Protein AF-A0A7Y2E5R9-F1 (afdb_monomer_lite)

pLDDT: mean 81.27, std 13.36, range [43.34, 92.69]

Structure (mmCIF, N/CA/C/O backbone):
data_AF-A0A7Y2E5R9-F1
#
_entry.id   AF-A0A7Y2E5R9-F1
#
loop_
_atom_site.group_PDB
_atom_site.id
_atom_site.type_symbol
_atom_site.label_atom_id
_atom_site.label_alt_id
_atom_site.label_comp_id
_atom_site.label_asym_id
_atom_site.label_entity_id
_atom_site.label_seq_id
_atom_site.pdbx_PDB_ins_code
_atom_site.Cartn_x
_atom_site.Cartn_y
_atom_site.Cartn_z
_atom_site.occupancy
_atom_site.B_iso_or_equiv
_atom_site.auth_seq_id
_atom_site.auth_comp_id
_atom_site.auth_asym_id
_atom_site.auth_atom_id
_atom_site.pdbx_PDB_model_num
ATOM 1 N N . MET A 1 1 ? 3.317 -0.500 -7.712 1.00 86.38 1 MET A N 1
ATOM 2 C CA . MET A 1 1 ? 4.027 -0.964 -6.499 1.00 86.38 1 MET A CA 1
ATOM 3 C C . MET A 1 1 ? 3.153 -1.985 -5.814 1.00 86.38 1 MET A C 1
ATOM 5 O O . MET A 1 1 ? 1.947 -1.787 -5.777 1.00 86.38 1 MET A O 1
ATOM 9 N N . ILE A 1 2 ? 3.752 -3.037 -5.267 1.00 89.00 2 ILE A N 1
ATOM 10 C CA . ILE A 1 2 ? 3.054 -4.032 -4.454 1.00 89.00 2 ILE A CA 1
ATOM 11 C C . ILE A 1 2 ? 3.619 -3.948 -3.041 1.00 89.00 2 ILE A C 1
ATOM 13 O O . ILE A 1 2 ? 4.835 -4.065 -2.864 1.00 89.00 2 ILE A O 1
ATOM 17 N N . ALA A 1 3 ? 2.758 -3.760 -2.045 1.00 88.56 3 ALA A N 1
ATOM 18 C CA . ALA A 1 3 ? 3.108 -3.924 -0.641 1.00 88.56 3 ALA A CA 1
ATOM 19 C C . ALA A 1 3 ? 2.323 -5.087 -0.037 1.00 88.56 3 ALA A C 1
ATOM 21 O O . ALA A 1 3 ? 1.116 -5.200 -0.232 1.00 88.56 3 ALA A O 1
ATOM 22 N N . THR A 1 4 ? 3.018 -5.932 0.716 1.00 90.44 4 THR A N 1
ATOM 23 C CA . THR A 1 4 ? 2.426 -7.050 1.454 1.00 90.44 4 THR A CA 1
ATOM 24 C C . THR A 1 4 ? 2.688 -6.875 2.938 1.00 90.44 4 THR A C 1
ATOM 26 O O . THR A 1 4 ? 3.820 -6.563 3.334 1.00 90.44 4 THR A O 1
ATOM 29 N N . GLY A 1 5 ? 1.681 -7.108 3.766 1.00 89.75 5 GLY A N 1
ATOM 30 C CA . GLY A 1 5 ? 1.764 -6.797 5.182 1.00 89.75 5 GLY A CA 1
ATOM 31 C C . GLY A 1 5 ? 0.535 -7.198 5.981 1.00 89.75 5 GLY A C 1
ATOM 32 O O . GLY A 1 5 ? -0.532 -7.450 5.429 1.00 89.75 5 GLY A O 1
ATOM 33 N N . VAL A 1 6 ? 0.698 -7.220 7.299 1.00 88.81 6 VAL A N 1
ATOM 34 C CA . VAL A 1 6 ? -0.377 -7.546 8.239 1.00 88.81 6 VAL A CA 1
ATOM 35 C C . VAL A 1 6 ? -1.142 -6.277 8.582 1.00 88.81 6 VAL A C 1
ATOM 37 O O . VAL A 1 6 ? -0.544 -5.234 8.844 1.00 88.81 6 VAL A O 1
ATOM 40 N N . GLY A 1 7 ? -2.471 -6.366 8.598 1.00 86.12 7 GLY A N 1
ATOM 41 C CA . GLY A 1 7 ? -3.347 -5.219 8.860 1.00 86.12 7 GLY A CA 1
ATOM 42 C C . GLY A 1 7 ? -3.763 -4.454 7.601 1.00 86.12 7 GLY A C 1
ATOM 43 O O . GLY A 1 7 ? -4.546 -3.511 7.694 1.00 86.12 7 GLY A O 1
ATOM 44 N N . ILE A 1 8 ? -3.315 -4.891 6.419 1.00 90.19 8 ILE A N 1
ATOM 45 C CA . ILE A 1 8 ? -3.835 -4.403 5.140 1.00 90.19 8 ILE A CA 1
ATOM 46 C C . ILE A 1 8 ? -5.273 -4.915 4.991 1.00 90.19 8 ILE A C 1
ATOM 48 O O . ILE A 1 8 ? -5.523 -6.105 4.832 1.00 90.19 8 ILE A O 1
ATOM 52 N N . ASN A 1 9 ? -6.234 -4.003 5.090 1.00 89.19 9 ASN A N 1
ATOM 53 C CA . ASN A 1 9 ? -7.662 -4.281 4.977 1.00 89.19 9 ASN A CA 1
ATOM 54 C C . ASN A 1 9 ? -8.366 -3.147 4.216 1.00 89.19 9 ASN A C 1
ATOM 56 O O . ASN A 1 9 ? -7.748 -2.143 3.857 1.00 89.19 9 ASN A O 1
ATOM 60 N N . GLU A 1 10 ? -9.673 -3.283 3.993 1.00 89.69 10 GLU A N 1
ATOM 61 C CA . GLU A 1 10 ? -10.465 -2.283 3.262 1.00 89.69 10 GLU A CA 1
ATOM 62 C C . GLU A 1 10 ? -10.398 -0.881 3.897 1.00 89.69 10 GLU A C 1
ATOM 64 O O . GLU A 1 10 ? -10.387 0.122 3.183 1.00 89.69 10 GLU A O 1
ATOM 69 N N . GLY A 1 11 ? -10.293 -0.795 5.228 1.00 90.12 11 GLY A N 1
ATOM 70 C CA . GLY A 1 11 ? -10.158 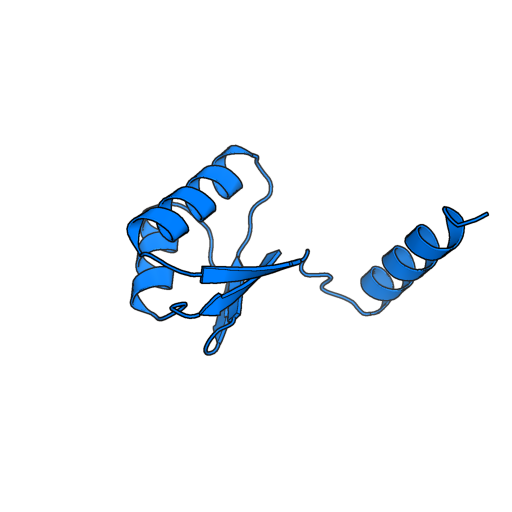0.471 5.953 1.00 90.12 11 GLY A CA 1
ATOM 71 C C . GLY A 1 11 ? -8.826 1.170 5.678 1.00 90.12 11 GLY A C 1
ATOM 72 O O . GLY A 1 11 ? -8.798 2.373 5.422 1.00 90.12 11 GLY A O 1
ATOM 73 N N . PHE A 1 12 ? -7.730 0.413 5.653 1.00 91.19 12 PHE A N 1
ATOM 74 C CA . PHE A 1 12 ? -6.416 0.921 5.257 1.00 91.19 12 PHE A CA 1
ATOM 75 C C . PHE A 1 12 ? -6.401 1.380 3.790 1.00 91.19 12 PHE A C 1
ATOM 77 O O . PHE A 1 12 ? -5.901 2.460 3.478 1.00 91.19 12 PHE A O 1
ATOM 84 N N . VAL A 1 13 ? -7.014 0.613 2.885 1.00 91.94 13 VAL A N 1
ATOM 85 C CA . VAL A 1 13 ? -7.126 0.984 1.464 1.00 91.94 13 VAL A CA 1
ATOM 86 C C . VAL A 1 13 ? -7.936 2.269 1.279 1.00 91.94 13 VAL A C 1
ATOM 88 O O . VAL A 1 13 ? -7.558 3.133 0.486 1.00 91.94 13 VAL A O 1
ATOM 91 N N . ALA A 1 14 ? -9.031 2.434 2.022 1.00 92.00 14 ALA A N 1
ATOM 92 C CA . ALA A 1 14 ? -9.817 3.663 2.004 1.00 92.00 14 ALA A CA 1
ATOM 93 C C . ALA A 1 14 ? -9.011 4.871 2.517 1.00 92.00 14 ALA A C 1
ATOM 95 O O . ALA A 1 14 ? -9.098 5.962 1.943 1.00 92.00 14 ALA A O 1
ATOM 96 N N . ALA A 1 15 ? -8.188 4.679 3.551 1.00 92.44 15 ALA A N 1
ATOM 97 C CA . ALA A 1 15 ? -7.302 5.714 4.073 1.00 92.44 15 ALA A CA 1
ATOM 98 C C . ALA A 1 15 ? -6.220 6.118 3.059 1.00 92.44 15 ALA A C 1
ATOM 100 O O . ALA A 1 15 ? -6.006 7.311 2.845 1.00 92.44 15 ALA A O 1
ATOM 101 N N . LEU A 1 16 ? -5.616 5.153 2.354 1.00 91.44 16 LEU A N 1
ATOM 102 C CA . LEU A 1 16 ? -4.667 5.421 1.266 1.00 91.44 16 LEU A CA 1
ATOM 103 C C . LEU A 1 16 ? -5.296 6.279 0.161 1.00 91.44 16 LEU A C 1
ATOM 105 O O . LEU A 1 16 ? -4.734 7.309 -0.211 1.00 91.44 16 LEU A O 1
ATOM 109 N N . LYS A 1 17 ? -6.497 5.911 -0.303 1.00 91.44 17 LYS A N 1
ATOM 110 C CA . LYS A 1 17 ? -7.235 6.689 -1.313 1.00 91.44 17 LYS A CA 1
ATOM 111 C C . LYS A 1 17 ? -7.550 8.106 -0.828 1.00 91.44 17 LYS A C 1
ATOM 113 O O . LYS A 1 17 ? -7.427 9.061 -1.589 1.00 91.44 17 LYS A O 1
ATOM 118 N N . THR A 1 18 ? -7.907 8.257 0.447 1.00 92.12 18 THR A N 1
ATOM 119 C CA . THR A 1 18 ? -8.186 9.564 1.069 1.00 92.12 18 THR A CA 1
ATOM 120 C C . THR A 1 18 ? -6.928 10.427 1.182 1.00 92.12 18 THR A C 1
ATOM 122 O O . THR A 1 18 ? -6.994 11.643 1.017 1.00 92.12 18 THR A O 1
ATOM 125 N N . ALA A 1 19 ? -5.769 9.806 1.406 1.00 88.56 19 ALA A N 1
ATOM 126 C CA . ALA A 1 19 ? -4.467 10.465 1.433 1.00 88.56 19 ALA A CA 1
ATOM 127 C C . ALA A 1 19 ? -3.927 10.824 0.034 1.00 88.56 19 ALA A C 1
ATOM 129 O O . ALA A 1 19 ? -2.836 11.385 -0.068 1.00 88.56 19 ALA A O 1
ATOM 130 N N . GLY A 1 20 ? -4.676 10.521 -1.034 1.00 88.56 20 GLY A N 1
ATOM 131 C CA . GLY A 1 20 ? -4.286 10.796 -2.417 1.00 88.56 20 GLY A CA 1
ATOM 132 C C . GLY A 1 20 ? -3.351 9.748 -3.024 1.00 88.56 20 GLY A C 1
ATOM 133 O O . GLY A 1 20 ? -2.753 10.012 -4.061 1.00 88.56 20 GLY A O 1
ATOM 134 N N . VAL A 1 21 ? -3.214 8.575 -2.396 1.00 89.00 21 VAL A N 1
ATOM 135 C CA . VAL A 1 21 ? -2.470 7.444 -2.961 1.00 89.00 21 VAL A CA 1
ATOM 136 C C . VAL A 1 21 ? -3.398 6.660 -3.883 1.00 89.00 21 VAL A C 1
ATOM 138 O O . VAL A 1 21 ? -4.464 6.192 -3.472 1.00 89.00 21 VAL A O 1
ATOM 141 N N . GLU A 1 22 ? -2.991 6.492 -5.137 1.00 90.31 22 GLU A N 1
ATOM 142 C CA . GLU A 1 22 ? -3.772 5.749 -6.119 1.00 90.31 22 GLU A CA 1
ATOM 143 C C . GLU A 1 22 ? -3.598 4.239 -5.903 1.00 90.31 22 GLU A C 1
ATOM 145 O O . GLU A 1 22 ? -2.517 3.685 -6.090 1.00 90.31 22 GLU A O 1
ATOM 150 N N . VAL A 1 23 ? -4.668 3.564 -5.476 1.00 90.44 23 VAL A N 1
ATOM 151 C CA . VAL A 1 23 ? -4.687 2.109 -5.248 1.00 90.44 23 VAL A CA 1
ATOM 152 C C . VAL A 1 23 ? -5.355 1.424 -6.437 1.00 90.44 23 VAL A C 1
ATOM 154 O O . VAL A 1 23 ? -6.532 1.673 -6.703 1.00 90.44 23 VAL A O 1
ATOM 157 N N . ALA A 1 24 ? -4.606 0.559 -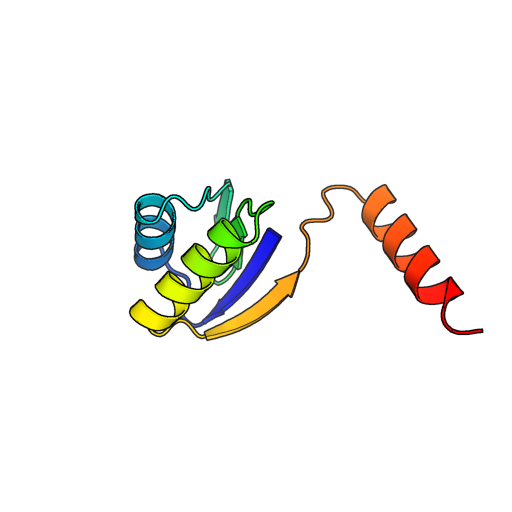7.119 1.00 87.81 24 ALA A N 1
ATOM 158 C CA . ALA A 1 24 ? -5.034 -0.181 -8.302 1.00 87.81 24 ALA A CA 1
ATOM 159 C C . ALA A 1 24 ? -5.804 -1.462 -7.948 1.00 87.81 24 ALA A C 1
ATOM 161 O O . ALA A 1 24 ? -6.842 -1.726 -8.546 1.00 87.81 24 ALA A O 1
ATOM 162 N N . ASP A 1 25 ? -5.321 -2.227 -6.965 1.00 86.94 25 ASP A N 1
ATOM 163 C CA . ASP A 1 25 ? -5.943 -3.478 -6.515 1.00 86.94 25 ASP A CA 1
ATOM 164 C C . ASP A 1 25 ? -5.632 -3.749 -5.034 1.00 86.94 25 ASP A C 1
ATOM 166 O O . ASP A 1 25 ? -4.658 -3.235 -4.475 1.00 86.94 25 ASP A O 1
ATOM 170 N N . HIS A 1 26 ? -6.469 -4.546 -4.377 1.00 88.69 26 HIS A N 1
ATOM 171 C CA . HIS A 1 26 ? -6.253 -5.007 -3.005 1.00 88.69 26 HIS A CA 1
ATOM 172 C C . HIS A 1 26 ? -6.799 -6.423 -2.855 1.00 88.69 26 HIS A C 1
ATOM 174 O O . HIS A 1 26 ? -7.966 -6.676 -3.150 1.00 88.69 26 HIS A O 1
ATOM 180 N N . GLN A 1 27 ? -5.959 -7.334 -2.364 1.00 85.81 27 GLN A N 1
ATOM 181 C CA . GLN A 1 27 ? -6.332 -8.720 -2.109 1.00 85.81 27 GLN A CA 1
ATOM 182 C C . GLN A 1 27 ? -5.715 -9.206 -0.802 1.00 85.81 27 GLN A C 1
ATOM 184 O O . GLN A 1 27 ? -4.511 -9.434 -0.701 1.00 85.81 27 GLN A O 1
ATOM 189 N N . GLY A 1 28 ? -6.560 -9.398 0.213 1.00 86.38 28 GLY A N 1
ATOM 190 C CA . GLY A 1 28 ? -6.128 -9.889 1.521 1.00 86.38 28 GLY A CA 1
ATOM 191 C C . GLY A 1 28 ? -5.046 -8.998 2.136 1.00 86.38 28 GLY A C 1
ATOM 192 O O . GLY A 1 28 ? -5.284 -7.823 2.396 1.00 86.38 28 GLY A O 1
ATOM 193 N N . GLU A 1 29 ? -3.860 -9.565 2.347 1.00 90.19 29 GLU A N 1
ATOM 194 C CA . GLU A 1 29 ? -2.684 -8.899 2.927 1.00 90.19 29 GLU A CA 1
ATOM 195 C C . GLU A 1 29 ? -1.771 -8.240 1.874 1.00 90.19 29 GLU A C 1
ATOM 197 O O . GLU A 1 29 ? -0.609 -7.944 2.152 1.00 90.19 29 GLU A O 1
ATOM 202 N N . GLU A 1 30 ? -2.262 -8.030 0.653 1.00 90.44 30 GLU A N 1
ATOM 203 C CA . GLU A 1 30 ? -1.528 -7.419 -0.456 1.00 90.44 30 GLU A CA 1
ATOM 204 C C . GLU A 1 30 ? -2.275 -6.198 -1.006 1.00 90.44 30 GLU A C 1
ATOM 206 O O . GLU A 1 30 ? -3.476 -6.252 -1.271 1.00 90.44 30 GLU A O 1
ATOM 211 N N . VAL A 1 31 ? -1.557 -5.092 -1.214 1.00 91.38 31 VAL A N 1
ATOM 212 C CA . VAL A 1 31 ? -2.076 -3.876 -1.850 1.00 91.38 31 VAL A CA 1
ATOM 213 C C . VAL A 1 31 ? -1.205 -3.467 -3.033 1.00 91.38 31 VAL A C 1
ATOM 215 O O . VAL A 1 31 ? 0.023 -3.377 -2.938 1.00 91.38 31 VAL A O 1
ATOM 218 N N . HIS A 1 32 ? -1.863 -3.180 -4.150 1.00 91.00 32 HIS A N 1
ATOM 219 C CA . HIS A 1 32 ? -1.265 -2.675 -5.376 1.00 91.00 32 HIS A 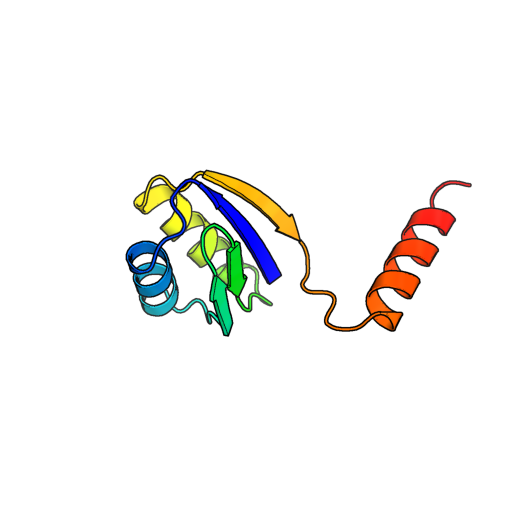CA 1
ATOM 220 C C . HIS A 1 32 ? -1.571 -1.192 -5.484 1.00 91.00 32 HIS A C 1
ATOM 222 O O . HIS A 1 32 ? -2.729 -0.789 -5.566 1.00 91.00 32 HIS A O 1
ATOM 228 N N . PHE A 1 33 ? -0.539 -0.363 -5.484 1.00 89.50 33 PHE A N 1
ATOM 229 C CA . PHE A 1 33 ? -0.685 1.086 -5.534 1.00 89.50 33 PHE A CA 1
ATOM 230 C C . PHE A 1 33 ? 0.335 1.719 -6.475 1.00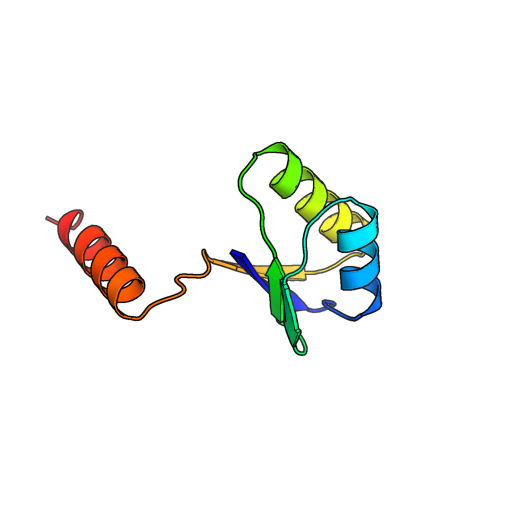 89.50 33 PHE A C 1
ATOM 232 O O . PHE A 1 33 ? 1.413 1.174 -6.733 1.00 89.50 33 PHE A O 1
ATOM 239 N N . LEU A 1 34 ? -0.009 2.882 -7.003 1.00 85.62 34 LEU A N 1
ATOM 240 C CA . LEU A 1 34 ? 0.844 3.690 -7.854 1.00 85.62 34 LEU A CA 1
ATOM 241 C C . LEU A 1 34 ? 1.518 4.757 -6.990 1.00 85.62 34 LEU A C 1
ATOM 243 O O . LEU A 1 34 ? 0.874 5.491 -6.248 1.00 85.62 34 LEU A O 1
ATOM 247 N N . ALA A 1 35 ? 2.847 4.784 -7.055 1.00 82.44 35 ALA A N 1
ATOM 248 C CA . ALA A 1 35 ? 3.675 5.794 -6.412 1.00 82.44 35 ALA A CA 1
ATOM 249 C C . ALA A 1 35 ? 4.902 6.033 -7.296 1.00 82.44 35 ALA A C 1
ATOM 251 O O . ALA A 1 35 ? 5.765 5.158 -7.438 1.00 82.44 35 ALA A O 1
ATOM 252 N N . SER A 1 36 ? 4.956 7.210 -7.912 1.00 78.62 36 SER A N 1
ATOM 253 C CA . SER A 1 36 ? 6.003 7.624 -8.855 1.00 78.62 36 SER A CA 1
ATOM 254 C C . SER A 1 36 ? 6.851 8.774 -8.306 1.00 78.62 36 SER A C 1
ATOM 256 O O . SER A 1 36 ? 8.010 8.929 -8.686 1.00 78.62 36 SER A O 1
ATOM 258 N N . LEU A 1 37 ? 6.298 9.564 -7.387 1.00 81.88 37 LEU A N 1
ATOM 259 C CA . LEU A 1 37 ? 6.913 10.724 -6.762 1.00 81.88 37 LEU A CA 1
ATOM 260 C C . LEU A 1 37 ? 7.231 10.447 -5.286 1.00 81.88 37 LEU A C 1
ATOM 262 O O . LEU A 1 37 ? 6.455 9.779 -4.600 1.00 81.88 37 LEU A O 1
ATOM 266 N N . PRO A 1 38 ? 8.310 11.033 -4.734 1.00 81.25 38 PRO A N 1
ATOM 267 C CA . PRO A 1 38 ? 8.654 10.880 -3.318 1.00 81.25 38 PRO A CA 1
ATOM 268 C C . PRO A 1 38 ? 7.514 11.248 -2.355 1.00 81.25 38 PRO A C 1
ATOM 270 O O . PRO A 1 38 ? 7.356 10.612 -1.316 1.00 81.25 38 PRO A O 1
ATOM 273 N N . ALA A 1 39 ? 6.690 12.238 -2.715 1.00 83.00 39 ALA A N 1
ATOM 274 C CA . ALA A 1 39 ? 5.546 12.666 -1.912 1.00 83.00 39 ALA A CA 1
ATOM 275 C C . ALA A 1 39 ? 4.475 11.568 -1.758 1.00 83.00 39 ALA A C 1
ATOM 277 O O . ALA A 1 39 ? 3.883 11.440 -0.689 1.00 83.00 39 ALA A O 1
ATOM 278 N N . GLU A 1 40 ? 4.266 10.743 -2.786 1.00 83.75 40 GLU A N 1
ATOM 279 C CA . GLU A 1 40 ? 3.287 9.647 -2.772 1.00 83.75 40 GLU A CA 1
ATOM 280 C C . GLU A 1 40 ? 3.762 8.498 -1.874 1.00 83.75 40 GLU A C 1
ATOM 282 O O . GLU A 1 40 ? 2.984 7.946 -1.098 1.00 83.75 40 GLU A O 1
ATOM 287 N N . TYR A 1 41 ? 5.068 8.200 -1.892 1.00 85.56 41 TYR A N 1
ATOM 288 C CA . TYR A 1 41 ? 5.672 7.257 -0.945 1.00 85.56 41 TYR A CA 1
ATOM 289 C C . TYR A 1 41 ? 5.541 7.744 0.497 1.00 85.56 41 TYR A C 1
ATOM 291 O O . TYR A 1 41 ? 5.229 6.954 1.386 1.00 85.56 41 TYR A O 1
ATOM 299 N N . MET A 1 42 ? 5.759 9.039 0.747 1.00 89.00 42 MET A N 1
ATOM 300 C CA . MET A 1 42 ? 5.578 9.606 2.085 1.00 89.00 42 MET A CA 1
ATOM 301 C C . MET A 1 42 ? 4.120 9.520 2.544 1.00 89.00 42 MET A C 1
ATOM 303 O O . MET A 1 42 ? 3.881 9.169 3.696 1.00 89.00 42 MET A O 1
ATOM 307 N N . ALA A 1 43 ? 3.155 9.794 1.661 1.00 89.69 43 ALA A N 1
ATOM 308 C CA . ALA A 1 43 ? 1.734 9.646 1.970 1.00 89.69 43 ALA A CA 1
ATOM 309 C C . ALA A 1 43 ? 1.381 8.189 2.315 1.00 89.69 43 ALA A C 1
ATOM 311 O O . ALA A 1 43 ? 0.740 7.950 3.335 1.00 89.69 43 ALA A O 1
ATOM 312 N N . PHE A 1 44 ? 1.878 7.218 1.540 1.00 90.75 44 PHE A N 1
ATOM 313 C CA . PHE A 1 44 ? 1.713 5.794 1.839 1.00 90.75 44 PHE A CA 1
ATOM 314 C C . PHE A 1 44 ? 2.256 5.438 3.231 1.00 90.75 44 PHE A C 1
ATOM 316 O O . PHE A 1 44 ? 1.526 4.902 4.063 1.00 90.75 44 PHE A O 1
ATOM 323 N N . TRP A 1 45 ? 3.517 5.779 3.519 1.00 91.62 45 TRP A N 1
ATOM 324 C CA . TRP A 1 45 ? 4.146 5.450 4.804 1.00 91.62 45 TRP A CA 1
ATOM 325 C C . TRP A 1 45 ? 3.495 6.158 5.990 1.00 91.62 45 TRP A C 1
ATOM 327 O O . TRP A 1 45 ? 3.452 5.604 7.087 1.00 91.62 45 TRP A O 1
ATOM 337 N N . LYS A 1 46 ? 2.955 7.359 5.776 1.00 92.50 46 LYS A N 1
ATOM 338 C CA . LYS A 1 46 ? 2.185 8.067 6.793 1.00 92.50 46 LYS A CA 1
ATOM 339 C C . LYS A 1 46 ? 0.924 7.285 7.168 1.00 92.50 46 LYS A C 1
ATOM 341 O O . LYS A 1 46 ? 0.713 7.030 8.348 1.00 92.50 46 LYS A O 1
ATOM 346 N N . VAL A 1 47 ? 0.149 6.839 6.180 1.00 92.69 47 VAL A N 1
ATOM 347 C CA . VAL A 1 47 ? -1.072 6.050 6.419 1.00 92.69 47 VAL A CA 1
ATOM 348 C C . VAL A 1 47 ? -0.746 4.713 7.089 1.00 92.69 47 VAL A C 1
ATOM 350 O O . VAL A 1 47 ? -1.460 4.296 7.996 1.00 92.69 47 VAL A O 1
ATOM 353 N N . VAL A 1 48 ? 0.356 4.065 6.697 1.00 91.88 48 VAL A N 1
ATOM 354 C CA . VAL A 1 48 ? 0.854 2.842 7.354 1.00 91.88 48 VAL A CA 1
ATOM 355 C C . VAL A 1 48 ? 1.090 3.072 8.847 1.00 91.88 48 VAL A C 1
ATOM 357 O O . VAL A 1 48 ? 0.641 2.270 9.662 1.00 91.88 48 VAL A O 1
ATOM 360 N N . ALA A 1 49 ? 1.748 4.176 9.209 1.00 90.19 49 ALA A N 1
ATOM 361 C CA . ALA A 1 49 ? 2.012 4.516 10.604 1.00 90.19 49 ALA A CA 1
ATOM 362 C C . ALA A 1 49 ? 0.734 4.881 11.381 1.00 90.19 49 ALA A C 1
ATOM 364 O O . ALA A 1 49 ? 0.596 4.487 12.534 1.00 90.19 49 ALA A O 1
ATOM 365 N N . GLU A 1 50 ? -0.205 5.605 10.764 1.00 92.06 50 GLU A N 1
ATOM 366 C CA . GLU A 1 50 ? -1.467 6.021 11.399 1.00 92.06 50 GLU A CA 1
ATOM 367 C C . GLU A 1 50 ? -2.425 4.848 11.660 1.00 92.06 50 GLU A C 1
ATOM 369 O O . GLU A 1 50 ? -3.195 4.890 12.616 1.00 92.06 50 GLU A O 1
ATOM 374 N N . HIS A 1 51 ? -2.370 3.804 10.831 1.00 88.69 51 HIS A N 1
ATOM 375 C CA . HIS A 1 51 ? -3.225 2.618 10.937 1.00 88.69 51 HIS A CA 1
ATOM 376 C C . HIS A 1 51 ? -2.527 1.405 11.570 1.00 88.69 51 HIS A C 1
ATOM 378 O O . HIS A 1 51 ? -3.091 0.312 11.550 1.00 88.69 51 HIS A O 1
ATOM 384 N N . GLU A 1 52 ? -1.316 1.588 12.110 1.00 88.31 52 GLU A N 1
ATOM 385 C CA . GLU A 1 52 ? -0.51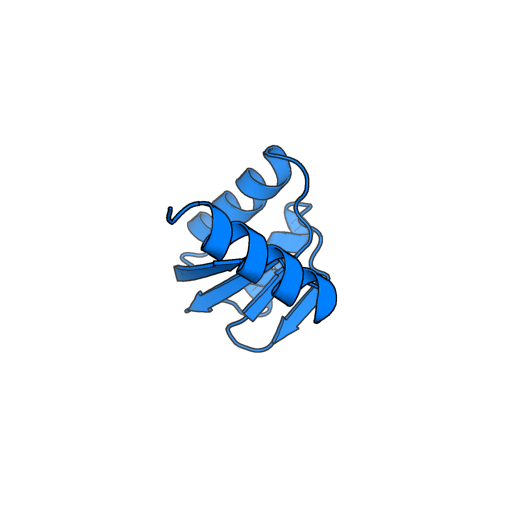3 0.533 12.751 1.00 88.31 52 GLU A CA 1
ATOM 386 C C . GLU A 1 52 ? -0.333 -0.716 11.862 1.00 88.31 52 GLU A C 1
ATOM 388 O O . GLU A 1 52 ? -0.309 -1.853 12.336 1.00 88.31 52 GLU A O 1
ATOM 393 N N . VAL A 1 53 ? -0.214 -0.508 10.546 1.00 90.38 53 VAL A N 1
ATOM 394 C CA . VAL A 1 53 ? -0.044 -1.587 9.565 1.00 90.38 53 VAL A CA 1
ATOM 395 C C . VAL A 1 53 ? 1.421 -2.015 9.516 1.00 90.38 53 VAL A C 1
ATOM 397 O O . VAL A 1 53 ? 2.328 -1.189 9.413 1.00 90.38 53 VAL A O 1
ATOM 400 N N . GLU A 1 54 ? 1.673 -3.321 9.524 1.00 90.88 54 GLU A N 1
ATOM 401 C CA . GLU A 1 54 ? 3.022 -3.869 9.389 1.00 90.88 54 GLU A CA 1
ATOM 402 C C . GLU A 1 54 ? 3.297 -4.236 7.929 1.00 90.88 54 GLU A C 1
ATOM 404 O O . GLU A 1 54 ? 2.846 -5.275 7.445 1.00 90.88 54 GLU A O 1
ATOM 409 N N . ILE A 1 55 ? 4.082 -3.421 7.220 1.00 90.44 55 ILE A N 1
ATOM 410 C CA . ILE A 1 55 ? 4.538 -3.751 5.862 1.00 90.44 55 ILE A CA 1
ATOM 411 C C . ILE A 1 55 ? 5.768 -4.658 5.940 1.00 90.44 55 ILE A C 1
ATOM 413 O O . ILE A 1 55 ? 6.838 -4.237 6.376 1.00 90.44 55 ILE A O 1
ATOM 417 N N . ARG A 1 56 ? 5.628 -5.903 5.477 1.00 89.50 56 ARG A N 1
ATOM 418 C CA . ARG A 1 56 ? 6.698 -6.918 5.490 1.00 89.50 56 ARG A CA 1
ATOM 419 C C . ARG A 1 56 ? 7.557 -6.898 4.238 1.00 89.50 56 ARG A C 1
ATOM 421 O O . ARG A 1 56 ? 8.745 -7.200 4.289 1.00 89.50 56 ARG A O 1
ATOM 428 N N . SER A 1 57 ? 6.951 -6.581 3.101 1.00 85.94 57 SER A N 1
ATOM 429 C CA . SER A 1 57 ? 7.656 -6.469 1.831 1.00 85.94 57 SER A CA 1
ATOM 430 C C . SER A 1 57 ? 7.012 -5.399 0.969 1.00 85.94 57 SER A C 1
ATOM 432 O O . SER A 1 57 ? 5.796 -5.214 0.989 1.00 85.94 57 SER A O 1
ATOM 434 N N . MET A 1 58 ? 7.845 -4.703 0.205 1.00 87.00 58 MET A N 1
ATOM 435 C CA . MET A 1 58 ? 7.417 -3.763 -0.814 1.00 87.00 58 MET A CA 1
ATOM 436 C C . MET A 1 58 ? 8.298 -3.960 -2.042 1.00 87.00 58 MET A C 1
ATOM 438 O O . MET A 1 58 ? 9.525 -3.926 -1.947 1.00 87.00 58 MET A O 1
ATOM 442 N N . LYS A 1 59 ? 7.675 -4.175 -3.196 1.00 83.50 59 LYS A N 1
ATOM 443 C CA . LYS A 1 59 ? 8.359 -4.410 -4.470 1.00 83.50 59 LYS A CA 1
ATOM 444 C C . LYS A 1 59 ? 7.738 -3.569 -5.575 1.00 83.50 59 LYS A C 1
ATOM 446 O O . LYS A 1 59 ? 6.566 -3.188 -5.510 1.00 83.50 59 LYS A O 1
ATOM 451 N N . LYS A 1 60 ? 8.529 -3.268 -6.605 1.00 77.75 60 LYS A N 1
ATOM 452 C CA . LYS A 1 60 ? 7.973 -2.715 -7.840 1.00 77.75 60 LYS A CA 1
ATOM 453 C C . LYS A 1 60 ? 7.046 -3.752 -8.458 1.00 77.75 60 LYS A C 1
ATOM 455 O O . LYS A 1 60 ? 7.354 -4.942 -8.460 1.00 77.75 60 LYS A O 1
ATOM 460 N N . ASP A 1 61 ? 5.902 -3.274 -8.928 1.00 71.69 61 ASP A N 1
ATOM 461 C CA . ASP A 1 61 ? 5.005 -4.100 -9.719 1.00 71.69 61 ASP A CA 1
ATOM 462 C C . ASP A 1 61 ? 5.655 -4.251 -11.098 1.00 71.69 61 ASP A C 1
ATOM 464 O O . ASP A 1 61 ? 5.670 -3.307 -11.886 1.00 71.69 61 ASP A O 1
ATOM 468 N N . VAL A 1 62 ? 6.333 -5.375 -11.330 1.00 66.69 62 VAL A N 1
ATOM 469 C CA . VAL A 1 62 ? 6.902 -5.708 -12.640 1.00 66.69 62 VAL A CA 1
ATOM 470 C C . VAL A 1 62 ? 5.781 -6.328 -13.459 1.00 66.69 62 VAL A C 1
ATOM 472 O O . VAL A 1 62 ? 5.582 -7.540 -13.459 1.00 66.69 62 VAL A O 1
ATOM 475 N N . GLY A 1 63 ? 5.006 -5.467 -14.114 1.00 60.00 63 GLY A N 1
ATOM 476 C CA . GLY A 1 63 ? 3.787 -5.828 -14.841 1.00 60.00 63 GLY A CA 1
ATOM 477 C C . GLY A 1 63 ? 3.981 -6.751 -16.052 1.00 60.00 63 GLY A C 1
ATOM 478 O O . GLY A 1 63 ? 3.042 -6.945 -16.818 1.00 60.00 63 GLY A O 1
ATOM 479 N N . SER A 1 64 ? 5.165 -7.328 -16.283 1.00 58.97 64 SER A N 1
ATOM 480 C CA . SER A 1 64 ? 5.404 -8.300 -17.355 1.00 58.97 64 SER A CA 1
ATOM 481 C C . SER A 1 64 ? 6.576 -9.231 -17.047 1.00 58.97 64 SER A C 1
ATOM 483 O O . SER A 1 64 ? 7.561 -8.837 -16.423 1.00 58.97 64 SER A O 1
ATOM 485 N N . LEU A 1 65 ? 6.484 -10.474 -17.538 1.00 57.25 65 LEU A N 1
ATOM 486 C CA . LEU A 1 65 ? 7.550 -11.480 -17.443 1.00 57.25 65 LEU A CA 1
ATOM 487 C C . LEU A 1 65 ? 8.876 -10.948 -18.019 1.00 57.25 65 LEU A C 1
ATOM 489 O O . LEU A 1 65 ? 9.933 -11.206 -17.457 1.00 57.25 65 LEU A O 1
ATOM 493 N N . GLU A 1 66 ? 8.814 -10.168 -19.100 1.00 65.56 66 GLU A N 1
ATOM 494 C CA . GLU A 1 66 ? 9.975 -9.506 -19.712 1.00 65.56 66 GLU A CA 1
ATOM 495 C C . GLU A 1 66 ? 10.673 -8.535 -18.753 1.00 65.56 66 GLU A C 1
ATOM 497 O O . GLU A 1 66 ? 11.897 -8.541 -18.661 1.00 65.56 66 GLU A O 1
ATOM 502 N N . ASP A 1 67 ? 9.908 -7.773 -17.973 1.00 59.41 67 ASP A N 1
ATOM 503 C CA . ASP A 1 67 ? 10.434 -6.817 -16.994 1.00 59.41 67 ASP A CA 1
ATOM 504 C C . ASP A 1 67 ? 11.051 -7.535 -15.781 1.00 59.41 67 ASP A C 1
ATOM 506 O O . ASP A 1 67 ? 12.082 -7.125 -15.241 1.00 59.41 67 ASP A O 1
ATOM 510 N N . ALA A 1 68 ? 10.466 -8.672 -15.388 1.00 61.75 68 ALA A N 1
ATOM 511 C CA . ALA A 1 68 ? 11.025 -9.551 -14.365 1.00 61.75 68 ALA A CA 1
ATOM 512 C C . ALA A 1 68 ? 12.341 -10.212 -14.824 1.00 61.75 68 ALA A C 1
ATOM 514 O O . ALA A 1 68 ? 13.278 -10.330 -14.032 1.00 61.75 68 ALA A O 1
ATOM 515 N N . VAL A 1 69 ? 12.435 -10.606 -16.100 1.00 65.88 69 VAL A N 1
ATOM 516 C CA . VAL A 1 69 ? 13.658 -11.166 -16.701 1.00 65.88 69 VAL A CA 1
ATOM 517 C C . VAL A 1 69 ? 14.743 -10.098 -16.837 1.00 65.88 69 VAL A C 1
ATOM 519 O O . VAL A 1 69 ? 15.884 -10.364 -16.466 1.00 65.88 69 VAL A O 1
ATOM 522 N N . LEU A 1 70 ? 14.405 -8.890 -17.295 1.00 66.81 70 LEU A N 1
ATOM 523 C CA . LEU A 1 70 ? 15.338 -7.760 -17.377 1.00 66.81 70 LEU A CA 1
ATOM 524 C C . LEU A 1 70 ? 15.922 -7.415 -16.002 1.00 66.81 70 LEU A C 1
ATOM 526 O O . LEU A 1 70 ? 17.142 -7.406 -15.852 1.00 66.81 70 LEU A O 1
ATOM 530 N N . ASN A 1 71 ? 15.082 -7.274 -14.972 1.00 61.22 71 ASN A N 1
ATOM 531 C CA . ASN A 1 71 ? 15.552 -7.027 -13.604 1.00 61.22 71 ASN A CA 1
ATOM 532 C C . ASN A 1 71 ? 16.435 -8.168 -13.063 1.00 61.22 71 ASN A C 1
ATOM 534 O O . ASN A 1 71 ? 17.424 -7.913 -12.374 1.00 61.22 71 ASN A O 1
ATOM 538 N N . ALA A 1 72 ? 16.114 -9.431 -13.371 1.00 63.50 72 ALA A N 1
ATOM 539 C CA . ALA A 1 72 ? 16.934 -10.575 -12.968 1.00 63.50 72 ALA A CA 1
ATOM 540 C C . ALA A 1 72 ? 18.296 -10.603 -13.687 1.00 63.50 72 ALA A C 1
ATOM 542 O O . ALA A 1 72 ? 19.312 -10.935 -13.071 1.00 63.50 72 ALA A O 1
ATOM 543 N N . MET A 1 73 ? 18.339 -10.229 -14.970 1.00 67.19 73 MET A N 1
ATOM 544 C CA . MET A 1 73 ? 19.585 -10.110 -15.733 1.00 67.19 73 MET A CA 1
ATOM 545 C C . MET A 1 73 ? 20.446 -8.943 -15.239 1.00 67.19 73 MET A C 1
ATOM 547 O O . MET A 1 73 ? 21.652 -9.119 -15.082 1.00 67.19 73 MET A O 1
ATOM 551 N N . GLU A 1 74 ? 19.851 -7.789 -14.929 1.00 59.75 74 GLU A N 1
ATOM 552 C CA . GLU A 1 74 ? 20.568 -6.638 -14.365 1.00 59.75 74 GLU A CA 1
ATOM 553 C C . GLU A 1 74 ? 21.145 -6.949 -12.975 1.00 59.75 74 GLU A C 1
ATOM 555 O O . GLU A 1 74 ? 22.315 -6.668 -12.717 1.00 59.75 74 GLU A O 1
ATOM 560 N N . ALA A 1 75 ? 20.387 -7.624 -12.103 1.00 60.03 75 ALA A N 1
ATOM 561 C CA . ALA A 1 75 ? 20.877 -8.057 -10.792 1.00 60.03 75 ALA A CA 1
ATOM 562 C C . ALA A 1 75 ? 22.003 -9.109 -10.888 1.00 60.03 75 ALA A C 1
ATOM 564 O O . ALA A 1 75 ? 22.924 -9.109 -10.070 1.00 60.03 75 ALA A O 1
ATOM 565 N N . GLY A 1 76 ? 21.964 -9.982 -11.900 1.00 53.97 76 GLY A N 1
ATOM 566 C CA . GLY A 1 76 ? 23.020 -10.961 -12.175 1.00 53.97 76 GLY A CA 1
ATOM 567 C C . GLY A 1 76 ? 24.296 -10.364 -12.783 1.00 53.97 76 GLY A C 1
ATOM 568 O O . GLY A 1 76 ? 25.359 -10.974 -12.680 1.00 53.97 76 GLY A O 1
ATOM 569 N N . TYR A 1 77 ? 24.221 -9.174 -13.386 1.00 49.25 77 TYR A N 1
ATOM 570 C CA . TYR A 1 77 ? 25.356 -8.517 -14.046 1.00 49.25 77 TYR A CA 1
ATOM 571 C C . TYR A 1 77 ? 26.246 -7.718 -13.077 1.00 49.25 77 TYR A C 1
ATOM 573 O O . TYR A 1 77 ? 27.424 -7.515 -13.354 1.00 49.25 77 TYR A O 1
ATOM 581 N N . VAL A 1 78 ? 25.719 -7.309 -11.918 1.00 49.75 78 VAL A N 1
ATOM 582 C CA . VAL A 1 78 ? 26.465 -6.551 -10.887 1.00 49.75 78 VAL A CA 1
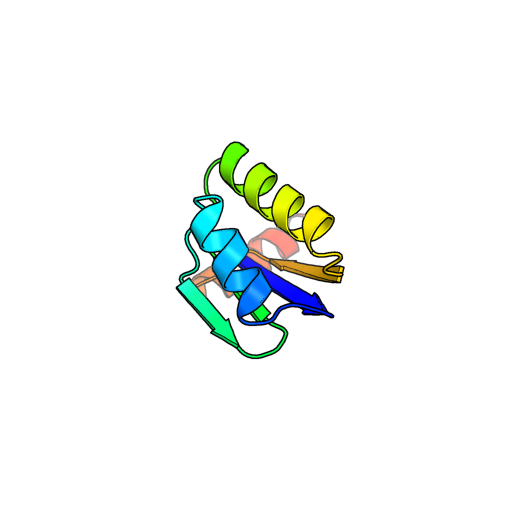ATOM 583 C C . VAL A 1 78 ? 27.254 -7.471 -9.934 1.00 49.75 78 VAL A C 1
ATOM 585 O O . VAL A 1 78 ? 28.053 -7.004 -9.129 1.00 49.75 78 VAL A O 1
ATOM 588 N N . ALA A 1 79 ? 27.088 -8.793 -10.040 1.00 49.06 79 ALA A N 1
ATOM 589 C CA . ALA A 1 79 ? 27.792 -9.778 -9.214 1.00 49.06 79 ALA A CA 1
ATOM 590 C C . ALA A 1 79 ? 29.131 -10.268 -9.814 1.00 49.06 79 ALA A C 1
ATOM 592 O O . ALA A 1 79 ? 29.560 -11.383 -9.500 1.00 49.06 79 ALA A O 1
ATOM 593 N N . ARG A 1 80 ? 29.790 -9.484 -10.681 1.00 43.34 80 ARG A N 1
ATOM 594 C CA . ARG A 1 80 ? 31.072 -9.866 -11.293 1.00 43.34 80 ARG A CA 1
ATOM 595 C C . ARG A 1 80 ? 32.144 -8.791 -11.204 1.00 43.34 80 ARG A C 1
ATOM 597 O O . ARG A 1 80 ? 31.826 -7.617 -11.480 1.00 43.34 80 ARG A O 1
#

Radius of gyration: 14.22 Å; chains: 1; bounding box: 42×24×32 Å

Sequence (80 aa):
MIATGVGINEGFVAALKTAGVEVADHQGEEVHFLASLPAEYMAFWKVVAEHEVEIRSMKKDVGSLEDAVLNAMEAGYVAR

Foldseek 3Di:
DKWFWPQPDPVLVVQLVVLVWAWDDDDDRMTRTDDDDPVSVVSNVVSCVVRVIGTPDDDPCQVDPVSVVVVVVVVVVVPD

Organism: Eiseniibacteriota bacterium (NCBI:txid2212470)

Secondary structure (DSSP, 8-state):
-EEEEET--HHHHHHHHHTT-EEEEEETTEEEEE--SHHHHHHHHHHHHHTT-EEEEEE----SHHHHHHHHHHHHHS--